Protein AF-A0A915DFN2-F1 (afdb_monomer_lite)

pLDDT: mean 81.27, std 21.06, range [36.31, 98.44]

Foldseek 3Di:
DQPPQLLVLLVLLLVCVVVVHDLVVSVVVSCVVPNPPRDDSVRSVVSSVCVVVVNSDSDDPPDDDDPPPPDPDDPD

Organism: NCBI:txid166011

InterPro domains:
  IPR041426 Mos1 transposase, HTH domain [PF17906] (7-55)
  IPR052709 Transposase-Methyltransferase Hybrid [PTHR46060] (4-68)

Structure (mmCIF, N/CA/C/O backbone):
data_AF-A0A915DFN2-F1
#
_entry.id   AF-A0A915DFN2-F1
#
loop_
_atom_site.group_PDB
_atom_site.id
_atom_site.type_symbol
_atom_site.label_atom_id
_atom_site.label_alt_id
_atom_site.label_comp_id
_atom_site.label_asym_id
_atom_site.label_entity_id
_atom_site.label_seq_id
_atom_site.pdbx_PDB_ins_code
_atom_site.Cartn_x
_atom_site.Cartn_y
_atom_site.Cartn_z
_atom_site.occupancy
_atom_site.B_iso_or_equiv
_atom_site.auth_seq_id
_atom_site.auth_comp_id
_atom_site.auth_asym_id
_atom_site.auth_atom_id
_atom_site.pdbx_PDB_model_num
ATOM 1 N N . MET A 1 1 ? -1.216 -7.172 22.224 1.00 36.56 1 MET A N 1
ATOM 2 C CA . MET A 1 1 ? -1.019 -7.885 20.944 1.00 36.56 1 MET A CA 1
ATOM 3 C C . MET A 1 1 ? -0.875 -6.839 19.844 1.00 36.56 1 MET A C 1
ATOM 5 O O . MET A 1 1 ? -1.860 -6.198 19.519 1.00 36.56 1 MET A O 1
ATOM 9 N N . ARG A 1 2 ? 0.345 -6.538 19.378 1.00 47.22 2 ARG A N 1
ATOM 10 C CA . ARG A 1 2 ? 0.609 -5.459 18.391 1.00 47.22 2 ARG A CA 1
ATOM 11 C C . ARG A 1 2 ? 1.482 -5.902 17.206 1.00 47.22 2 ARG A C 1
ATOM 13 O O . ARG A 1 2 ? 1.814 -5.086 16.362 1.00 47.22 2 ARG A O 1
ATOM 20 N N . VAL A 1 3 ? 1.853 -7.180 17.135 1.00 43.88 3 VAL A N 1
ATOM 21 C CA . VAL A 1 3 ? 2.907 -7.657 16.224 1.00 43.88 3 VAL A CA 1
ATOM 22 C C . VAL A 1 3 ? 2.358 -8.313 14.945 1.00 43.88 3 VAL A C 1
ATOM 24 O O . VAL A 1 3 ? 3.033 -8.308 13.925 1.00 43.88 3 VAL A O 1
ATOM 27 N N . GLU A 1 4 ? 1.105 -8.769 14.924 1.00 54.31 4 GLU A N 1
ATOM 28 C CA . GLU A 1 4 ? 0.558 -9.537 13.786 1.00 54.31 4 GLU A CA 1
ATOM 29 C C . GLU A 1 4 ? -0.160 -8.685 12.718 1.00 54.31 4 GLU A C 1
ATOM 31 O O . GLU A 1 4 ? -0.493 -9.186 11.650 1.00 54.31 4 GLU A O 1
ATOM 36 N N . ASN A 1 5 ? -0.375 -7.382 12.947 1.00 67.19 5 ASN A N 1
ATOM 37 C CA . ASN A 1 5 ? -1.203 -6.567 12.045 1.00 67.19 5 ASN A CA 1
ATOM 38 C C . ASN A 1 5 ? -0.441 -6.067 10.797 1.00 67.19 5 ASN A C 1
ATOM 40 O O . ASN A 1 5 ? -0.971 -6.033 9.690 1.00 67.19 5 ASN A O 1
ATOM 44 N N . HIS A 1 6 ? 0.846 -5.727 10.927 1.00 82.06 6 HIS A N 1
ATOM 45 C CA . HIS A 1 6 ? 1.581 -5.083 9.831 1.00 82.06 6 HIS A CA 1
ATOM 46 C C . HIS A 1 6 ? 1.828 -6.004 8.632 1.00 82.06 6 HIS A C 1
ATOM 48 O O . HIS A 1 6 ? 1.743 -5.546 7.494 1.00 82.06 6 HIS A O 1
ATOM 54 N N . LEU A 1 7 ? 2.110 -7.291 8.862 1.00 89.44 7 LEU A N 1
ATOM 55 C CA . LEU A 1 7 ? 2.297 -8.244 7.769 1.00 89.44 7 LEU A CA 1
ATOM 56 C C . LEU A 1 7 ? 0.982 -8.484 7.015 1.00 89.44 7 LEU A C 1
ATOM 58 O O . LEU A 1 7 ? 0.995 -8.540 5.787 1.00 89.44 7 LEU A O 1
ATOM 62 N N . HIS A 1 8 ? -0.154 -8.555 7.714 1.00 90.38 8 HIS A N 1
ATOM 63 C CA . HIS A 1 8 ? -1.472 -8.673 7.083 1.00 90.38 8 HIS A CA 1
ATOM 64 C C . HIS A 1 8 ? -1.815 -7.436 6.251 1.00 90.38 8 HIS A C 1
ATOM 66 O O . HIS A 1 8 ? -2.193 -7.569 5.089 1.00 90.38 8 HIS A O 1
ATOM 72 N N . ILE A 1 9 ? -1.578 -6.234 6.786 1.00 92.88 9 ILE A N 1
ATOM 73 C CA . ILE A 1 9 ? -1.765 -4.985 6.035 1.00 92.88 9 ILE A CA 1
ATOM 74 C C . ILE A 1 9 ? -0.901 -4.980 4.760 1.00 92.88 9 ILE A C 1
ATOM 76 O O . ILE A 1 9 ? -1.368 -4.579 3.696 1.00 92.88 9 ILE A O 1
ATOM 80 N N . ARG A 1 10 ? 0.344 -5.476 4.824 1.00 94.38 10 ARG A N 1
ATOM 81 C CA . ARG A 1 10 ? 1.228 -5.602 3.648 1.00 94.38 10 ARG A CA 1
ATOM 82 C C . ARG A 1 10 ? 0.707 -6.594 2.608 1.00 94.38 10 ARG A C 1
ATOM 84 O O . ARG A 1 10 ? 0.753 -6.272 1.423 1.00 94.38 10 ARG A O 1
ATOM 91 N N . HIS A 1 11 ? 0.170 -7.740 3.027 1.00 95.44 11 HIS A N 1
ATOM 92 C CA . HIS A 1 11 ? -0.482 -8.686 2.114 1.00 95.44 11 HIS A CA 1
ATOM 93 C C . HIS A 1 11 ? -1.694 -8.057 1.417 1.00 95.44 11 HIS A C 1
ATOM 95 O O . HIS A 1 11 ? -1.837 -8.187 0.205 1.00 95.44 11 HIS A O 1
ATOM 101 N N . ILE A 1 12 ? -2.530 -7.326 2.160 1.00 95.88 12 ILE A N 1
ATOM 102 C CA . ILE A 1 12 ? -3.693 -6.621 1.603 1.00 95.88 12 ILE A CA 1
ATOM 103 C C . ILE A 1 12 ? -3.248 -5.567 0.582 1.00 95.88 12 ILE A C 1
ATOM 105 O O . ILE A 1 12 ? -3.805 -5.492 -0.511 1.00 95.88 12 ILE A O 1
ATOM 109 N N . MET A 1 13 ? -2.201 -4.791 0.886 1.00 96.62 13 MET A N 1
ATOM 110 C CA . MET A 1 13 ? -1.642 -3.823 -0.065 1.00 96.62 13 MET A CA 1
ATOM 111 C C . MET A 1 13 ? -1.129 -4.491 -1.346 1.00 96.62 13 MET A C 1
ATOM 113 O O . MET A 1 13 ? -1.361 -3.955 -2.430 1.00 96.62 13 MET A O 1
ATOM 117 N N . LEU A 1 14 ? -0.449 -5.639 -1.237 1.00 97.62 14 LEU A N 1
ATOM 118 C CA . LEU A 1 14 ? 0.023 -6.394 -2.401 1.00 97.62 14 LEU A CA 1
ATOM 119 C C . LEU A 1 14 ? -1.159 -6.895 -3.241 1.00 97.62 14 LEU A C 1
ATOM 121 O O . LEU A 1 14 ? -1.188 -6.661 -4.446 1.00 97.62 14 LEU A O 1
ATOM 125 N N . TYR A 1 15 ? -2.174 -7.476 -2.599 1.00 97.88 15 TYR A N 1
ATOM 126 C CA . TYR A 1 15 ? -3.400 -7.904 -3.271 1.00 97.88 15 TYR A CA 1
ATOM 127 C C . TYR A 1 15 ? -4.085 -6.743 -4.012 1.00 97.88 15 TYR A C 1
ATOM 129 O O . TYR A 1 15 ? -4.397 -6.852 -5.197 1.00 97.88 15 TYR A O 1
ATOM 137 N N . HIS A 1 16 ? -4.269 -5.589 -3.364 1.00 98.12 16 HIS A N 1
ATOM 138 C CA . HIS A 1 16 ? -4.834 -4.402 -4.013 1.00 98.12 16 HIS A CA 1
ATOM 139 C C . HIS A 1 16 ? -3.998 -3.931 -5.205 1.00 98.12 16 HIS A C 1
ATOM 141 O O . HIS A 1 16 ? -4.555 -3.565 -6.245 1.00 98.12 16 HIS A O 1
ATOM 147 N N . PHE A 1 17 ? -2.671 -3.952 -5.079 1.00 97.69 17 PHE A N 1
ATOM 148 C CA . PHE A 1 17 ? -1.771 -3.603 -6.171 1.00 97.69 17 PHE A CA 1
ATOM 149 C C . PHE A 1 17 ? -1.941 -4.540 -7.375 1.00 97.69 17 PHE A C 1
ATOM 151 O O . PHE A 1 17 ? -2.113 -4.056 -8.494 1.00 97.69 17 PHE A O 1
ATOM 158 N N . GLU A 1 18 ? -1.980 -5.855 -7.154 1.00 97.44 18 GLU A N 1
ATOM 159 C CA . GLU A 1 18 ? -2.200 -6.856 -8.209 1.00 97.44 18 GLU A CA 1
ATOM 160 C C . GLU A 1 18 ? -3.578 -6.716 -8.874 1.00 97.44 18 GLU A C 1
ATOM 162 O O . GLU A 1 18 ? -3.726 -6.949 -10.073 1.00 97.44 18 GLU A O 1
ATOM 167 N N . LYS A 1 19 ? -4.588 -6.250 -8.129 1.00 98.00 19 LYS A N 1
ATOM 168 C CA . LYS A 1 19 ? -5.918 -5.906 -8.662 1.00 98.00 19 LYS A CA 1
ATOM 169 C C . LYS A 1 19 ? -5.954 -4.571 -9.418 1.00 98.00 19 LYS A C 1
ATOM 171 O O . LYS A 1 19 ? -7.019 -4.185 -9.901 1.00 98.00 19 LYS A O 1
ATOM 176 N N . GLY A 1 20 ? -4.834 -3.854 -9.517 1.00 97.56 20 GLY A N 1
ATOM 177 C CA . GLY A 1 20 ? -4.731 -2.573 -10.219 1.00 97.56 20 GLY A CA 1
ATOM 178 C C . GLY A 1 20 ? -5.310 -1.385 -9.448 1.00 97.56 20 GLY A C 1
ATOM 179 O O . GLY A 1 20 ? -5.592 -0.340 -10.040 1.00 97.56 20 GLY A O 1
ATOM 180 N N . TRP A 1 21 ? -5.512 -1.518 -8.136 1.00 98.44 21 TRP A N 1
ATOM 181 C CA . TRP A 1 21 ? -6.024 -0.422 -7.317 1.00 98.44 21 TRP A CA 1
ATOM 182 C C . TRP A 1 21 ? -4.988 0.690 -7.168 1.00 98.44 21 TRP A C 1
ATOM 184 O O . TRP A 1 21 ? -3.777 0.501 -7.300 1.00 98.44 21 TRP A O 1
ATOM 194 N N . ARG A 1 22 ? -5.464 1.894 -6.847 1.00 97.44 22 ARG A N 1
ATOM 195 C CA . ARG A 1 22 ? -4.599 3.027 -6.499 1.00 97.44 22 ARG A CA 1
ATOM 196 C C . ARG A 1 22 ? -4.246 2.969 -5.013 1.00 97.44 22 ARG A C 1
ATOM 198 O O . ARG A 1 22 ? -5.094 2.630 -4.193 1.00 97.44 22 ARG A O 1
ATOM 205 N N . ALA A 1 23 ? -3.050 3.431 -4.649 1.00 97.25 23 ALA A N 1
ATOM 206 C CA . ALA A 1 23 ? -2.608 3.514 -3.250 1.00 97.25 23 ALA A CA 1
ATOM 207 C C . ALA A 1 23 ? -3.634 4.221 -2.340 1.00 97.25 23 ALA A C 1
ATOM 209 O O . ALA A 1 23 ? -3.937 3.742 -1.255 1.00 97.25 23 ALA A O 1
ATOM 210 N N . ALA A 1 24 ? -4.249 5.310 -2.815 1.00 97.56 24 ALA A N 1
ATOM 211 C CA . ALA A 1 24 ? -5.276 6.033 -2.063 1.00 97.56 24 ALA A CA 1
ATOM 212 C C . ALA A 1 24 ? -6.568 5.223 -1.827 1.00 97.56 24 ALA A C 1
ATOM 214 O O . ALA A 1 24 ? -7.231 5.431 -0.817 1.00 97.56 24 ALA A O 1
ATOM 215 N N . GLN A 1 25 ? -6.943 4.322 -2.747 1.00 98.00 25 GLN A N 1
ATOM 216 C CA . GLN A 1 25 ? -8.077 3.409 -2.543 1.00 98.00 25 GLN A CA 1
ATOM 217 C C . GLN A 1 25 ? -7.722 2.367 -1.485 1.00 98.00 25 GLN A C 1
ATOM 219 O O . GLN A 1 25 ? -8.470 2.204 -0.530 1.00 98.00 25 GLN A O 1
ATOM 224 N N . SER A 1 26 ? -6.539 1.756 -1.607 1.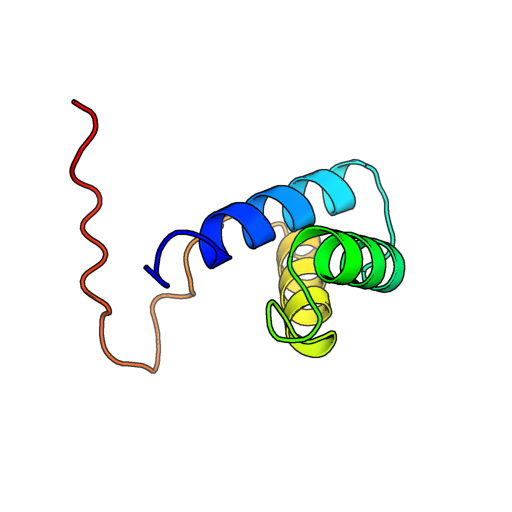00 97.88 26 SER A N 1
ATOM 225 C CA . SER A 1 26 ? -6.043 0.797 -0.617 1.00 97.88 26 SER A CA 1
ATOM 226 C C . SER A 1 26 ? -5.919 1.409 0.778 1.00 97.88 26 SER A C 1
ATOM 228 O O . SER A 1 26 ? -6.221 0.738 1.752 1.00 97.88 26 SER A O 1
ATOM 230 N N . PHE A 1 27 ? -5.470 2.662 0.898 1.00 97.31 27 PHE A N 1
ATOM 231 C CA . PHE A 1 27 ? -5.347 3.341 2.190 1.00 97.31 27 PHE A CA 1
ATOM 232 C C . PHE A 1 27 ? -6.699 3.490 2.893 1.00 97.31 27 PHE A C 1
ATOM 234 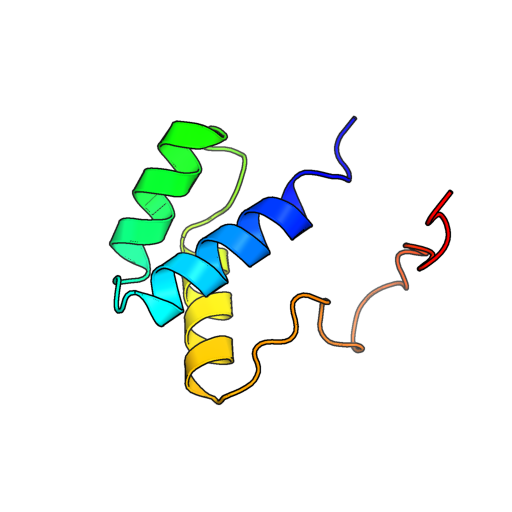O O . PHE A 1 27 ? -6.800 3.164 4.070 1.00 97.31 27 PHE A O 1
ATOM 241 N N . ARG A 1 28 ? -7.735 3.944 2.173 1.00 97.44 28 ARG A N 1
ATOM 242 C CA . ARG A 1 28 ? -9.077 4.108 2.751 1.00 97.44 28 ARG A CA 1
ATOM 243 C C . ARG A 1 28 ? -9.651 2.784 3.243 1.00 97.44 28 ARG A C 1
ATOM 245 O O . ARG A 1 28 ? -10.135 2.737 4.363 1.00 97.44 28 ARG A O 1
ATOM 252 N N . ASP A 1 29 ? -9.528 1.735 2.436 1.00 96.69 29 ASP A N 1
ATOM 253 C CA . ASP A 1 29 ? -9.997 0.392 2.786 1.00 96.69 29 ASP A CA 1
ATOM 254 C C . ASP A 1 29 ? -9.272 -0.165 4.026 1.00 96.69 29 ASP A C 1
ATOM 256 O O . ASP A 1 29 ? -9.897 -0.626 4.975 1.00 96.69 29 ASP A O 1
ATOM 260 N N . ILE A 1 30 ? -7.944 -0.015 4.094 1.00 94.31 30 ILE A N 1
ATOM 261 C CA . ILE A 1 30 ? -7.164 -0.465 5.256 1.00 94.31 30 ILE A CA 1
ATOM 262 C C . ILE A 1 30 ? -7.535 0.318 6.524 1.00 94.31 30 ILE A C 1
ATOM 264 O O . ILE A 1 30 ? -7.642 -0.276 7.595 1.00 94.31 30 ILE A O 1
ATOM 268 N N . VAL A 1 31 ? -7.733 1.636 6.433 1.00 93.62 31 VAL A N 1
ATOM 269 C CA . VAL A 1 31 ? -8.166 2.450 7.582 1.00 93.62 31 VAL A CA 1
ATOM 270 C C . V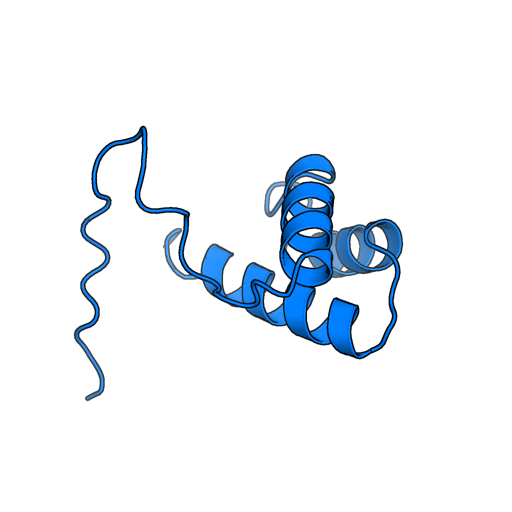AL A 1 31 ? -9.573 2.063 8.040 1.00 93.62 31 VAL A C 1
ATOM 272 O O . VAL A 1 31 ? -9.819 2.012 9.241 1.00 93.62 31 VAL A O 1
ATOM 275 N N . GLU A 1 32 ? -10.476 1.738 7.115 1.00 93.19 32 GLU A N 1
ATOM 276 C CA . GLU A 1 32 ? -11.820 1.248 7.437 1.00 93.19 32 GLU A CA 1
ATOM 277 C C . GLU A 1 32 ? -11.781 -0.109 8.161 1.00 93.19 32 GLU A C 1
ATOM 279 O O . GLU A 1 32 ? -12.500 -0.307 9.139 1.00 93.19 32 GLU A O 1
ATOM 284 N N . LEU A 1 33 ? -10.897 -1.020 7.739 1.00 90.38 33 LEU A N 1
ATOM 285 C CA . LEU A 1 33 ? -10.766 -2.360 8.322 1.00 90.38 33 LEU A CA 1
ATOM 286 C C . LEU A 1 33 ? -10.021 -2.389 9.666 1.00 90.38 33 LEU A C 1
ATOM 288 O O 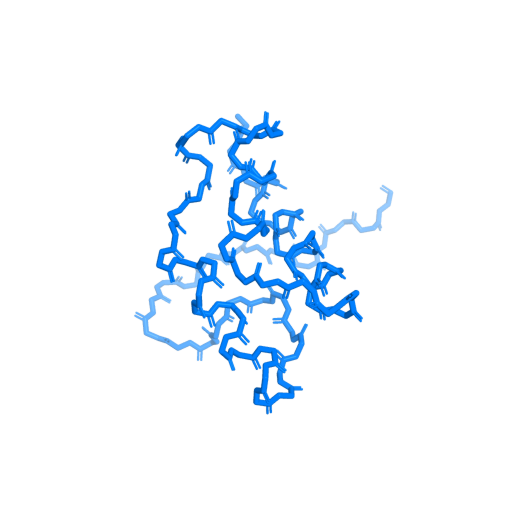. LEU A 1 33 ? -10.368 -3.181 10.543 1.00 90.38 33 LEU A O 1
ATOM 292 N N . PHE A 1 34 ? -8.974 -1.574 9.824 1.00 87.88 34 PHE A N 1
ATOM 293 C CA . PHE A 1 34 ? -8.033 -1.677 10.951 1.00 87.88 34 PHE A CA 1
ATOM 294 C C . PHE A 1 34 ? -7.962 -0.427 11.841 1.00 87.88 34 PHE A C 1
ATOM 296 O O . PHE A 1 34 ? -7.323 -0.475 12.895 1.00 87.88 34 PHE A O 1
ATOM 303 N N . GLY A 1 35 ? -8.616 0.669 11.454 1.00 88.31 35 GLY A N 1
ATOM 304 C CA . GLY A 1 35 ? -8.613 1.948 12.165 1.00 88.31 35 GLY A CA 1
ATOM 305 C C . GLY A 1 35 ? -7.527 2.924 11.699 1.00 88.31 35 GLY A C 1
ATOM 306 O O . GLY A 1 35 ? -6.537 2.552 11.068 1.00 88.31 35 GLY A O 1
ATOM 307 N N . GLU A 1 36 ? -7.702 4.203 12.044 1.00 85.31 36 GLU A N 1
ATOM 308 C CA . GLU A 1 36 ? -6.837 5.310 11.594 1.00 85.31 36 GLU A CA 1
ATOM 309 C C . GLU A 1 36 ? -5.373 5.184 12.049 1.00 85.31 36 GLU A C 1
ATOM 311 O O . GLU A 1 36 ? -4.468 5.650 11.361 1.00 85.31 36 GLU A O 1
ATOM 316 N N . GLU A 1 37 ? -5.117 4.513 13.176 1.00 86.56 37 GLU A N 1
ATOM 317 C CA . GLU A 1 37 ? -3.761 4.310 13.707 1.00 86.56 37 GLU A CA 1
ATOM 318 C C . GLU A 1 37 ? -3.020 3.113 13.080 1.00 86.56 37 GLU A C 1
ATOM 320 O O . GLU A 1 37 ? -1.864 2.852 13.420 1.00 86.56 37 GLU A O 1
ATOM 325 N N . ALA A 1 38 ? -3.657 2.360 12.176 1.00 85.81 38 ALA A N 1
ATOM 326 C CA . ALA A 1 38 ? -3.089 1.124 11.640 1.00 85.81 38 ALA A CA 1
ATOM 327 C C . ALA A 1 38 ? -1.948 1.358 10.634 1.00 85.81 38 ALA A C 1
ATOM 329 O O . ALA A 1 38 ? -0.955 0.622 10.631 1.00 85.81 38 ALA A O 1
ATOM 330 N N . ILE A 1 39 ? -2.088 2.360 9.760 1.00 90.62 39 ILE A N 1
ATOM 331 C CA . ILE A 1 39 ? -1.099 2.697 8.731 1.00 90.62 39 ILE A CA 1
ATOM 332 C C . ILE A 1 39 ? -1.248 4.154 8.288 1.00 90.62 39 ILE A C 1
ATOM 334 O O . ILE A 1 39 ? -2.354 4.677 8.212 1.00 90.62 39 ILE A O 1
ATOM 338 N N . SER A 1 40 ? -0.145 4.809 7.926 1.00 93.31 40 SER A N 1
ATOM 339 C CA . SER A 1 40 ? -0.185 6.121 7.278 1.00 93.31 40 SER A CA 1
ATOM 340 C C . SER A 1 40 ? -0.305 6.005 5.755 1.00 93.31 40 SER A C 1
ATOM 342 O O . SER A 1 40 ? 0.199 5.065 5.131 1.00 93.31 40 SER A O 1
ATOM 344 N N . GLN A 1 41 ? -0.868 7.029 5.111 1.00 95.00 41 GLN A N 1
ATOM 345 C CA . GLN A 1 41 ? -0.905 7.103 3.647 1.00 95.00 41 GLN A CA 1
ATOM 346 C C . GLN A 1 41 ? 0.503 7.016 3.022 1.00 95.00 41 GLN A C 1
ATOM 348 O O . GLN A 1 41 ? 0.700 6.340 2.012 1.00 95.00 41 GLN A O 1
ATOM 353 N N . SER A 1 42 ? 1.510 7.633 3.650 1.00 95.31 42 SER A N 1
ATOM 354 C CA . SER A 1 42 ? 2.898 7.593 3.174 1.00 95.31 42 SER A CA 1
ATOM 355 C C . SER A 1 42 ? 3.510 6.187 3.215 1.00 95.31 42 SER A C 1
ATOM 357 O O . SER A 1 42 ? 4.303 5.838 2.337 1.00 95.31 42 SER A O 1
ATOM 359 N N . GLN A 1 43 ? 3.130 5.353 4.190 1.00 94.00 43 GLN A N 1
ATOM 360 C CA . GLN A 1 43 ? 3.539 3.948 4.238 1.00 94.00 43 GLN A CA 1
ATOM 361 C C . GLN A 1 43 ? 2.913 3.156 3.086 1.00 94.00 43 GLN A C 1
ATOM 363 O O . GLN A 1 43 ? 3.634 2.412 2.421 1.00 94.00 43 GLN A O 1
ATOM 368 N N . VAL A 1 44 ? 1.621 3.358 2.801 1.00 96.00 44 VAL A N 1
ATOM 369 C CA . VAL A 1 44 ? 0.945 2.712 1.661 1.00 96.00 44 VAL A CA 1
ATOM 370 C C . VAL A 1 44 ? 1.615 3.098 0.343 1.00 96.00 44 VAL A C 1
ATOM 372 O O . VAL A 1 44 ? 1.962 2.236 -0.462 1.00 96.00 44 VAL A O 1
ATOM 375 N N . GLU A 1 45 ? 1.888 4.384 0.129 1.00 96.75 45 GLU A N 1
ATOM 376 C CA . GLU A 1 45 ? 2.567 4.853 -1.083 1.00 96.75 45 GLU A CA 1
ATOM 377 C C . GLU A 1 45 ? 3.977 4.274 -1.241 1.00 96.75 45 GLU A C 1
ATOM 379 O O . GLU A 1 45 ? 4.377 3.935 -2.358 1.00 96.75 45 GLU A O 1
ATOM 384 N N . ARG A 1 46 ? 4.730 4.131 -0.142 1.00 95.75 46 ARG A N 1
ATOM 385 C CA . ARG A 1 46 ? 6.057 3.502 -0.157 1.00 95.75 46 ARG A CA 1
ATOM 386 C C . ARG A 1 46 ? 5.978 2.044 -0.607 1.00 95.75 46 ARG A C 1
ATOM 388 O O . ARG A 1 46 ? 6.747 1.647 -1.478 1.00 95.75 46 ARG A O 1
ATOM 395 N N . TRP A 1 47 ? 5.029 1.278 -0.073 1.00 96.00 47 TRP A N 1
ATOM 396 C CA . TRP A 1 47 ? 4.798 -0.109 -0.486 1.00 96.00 47 TRP A CA 1
ATOM 397 C C . TRP A 1 47 ? 4.390 -0.213 -1.956 1.00 96.00 47 TRP A C 1
ATOM 399 O O . TRP A 1 47 ? 4.983 -0.981 -2.705 1.00 96.00 47 TRP A O 1
ATOM 409 N N . PHE A 1 48 ? 3.475 0.638 -2.420 1.00 97.06 48 PHE A N 1
ATOM 410 C CA . PHE A 1 48 ? 3.076 0.660 -3.830 1.00 97.06 48 PHE A CA 1
ATOM 411 C C . PHE A 1 48 ? 4.230 1.028 -4.773 1.00 97.06 48 PHE A C 1
ATOM 413 O O . PHE A 1 48 ? 4.310 0.490 -5.875 1.00 97.06 48 PHE A O 1
ATOM 420 N N . LYS A 1 49 ? 5.135 1.933 -4.378 1.00 96.62 49 LYS A N 1
ATOM 421 C CA . LYS A 1 49 ? 6.351 2.231 -5.159 1.00 96.62 49 LYS A CA 1
ATOM 422 C C . LYS A 1 49 ? 7.270 1.013 -5.255 1.00 96.62 49 LYS A C 1
ATOM 424 O O . LYS A 1 49 ? 7.783 0.745 -6.336 1.00 96.62 49 LYS A O 1
ATOM 429 N N . ARG A 1 50 ? 7.419 0.269 -4.159 1.00 95.19 50 ARG A N 1
ATOM 430 C CA . ARG A 1 50 ? 8.209 -0.965 -4.097 1.00 95.19 50 ARG A CA 1
ATOM 431 C C . ARG A 1 50 ? 7.632 -2.073 -4.988 1.00 95.19 50 ARG A C 1
ATOM 433 O O . ARG A 1 50 ? 8.350 -2.655 -5.795 1.00 95.19 50 ARG A O 1
ATOM 440 N N . PHE A 1 51 ? 6.316 -2.277 -4.947 1.00 95.94 51 PHE A N 1
ATOM 441 C CA . PHE A 1 51 ? 5.652 -3.240 -5.830 1.00 95.94 51 PHE A CA 1
ATOM 442 C C . PHE A 1 51 ? 5.785 -2.855 -7.308 1.00 95.94 51 PHE A C 1
ATOM 444 O O . PHE A 1 51 ? 6.039 -3.709 -8.154 1.00 95.94 51 PHE A O 1
ATOM 451 N N . LYS A 1 52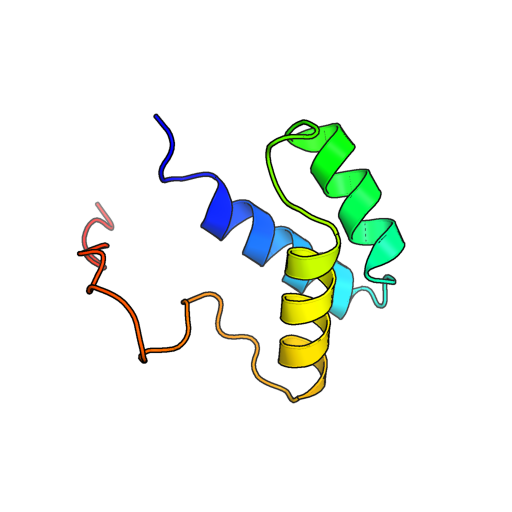 ? 5.717 -1.556 -7.631 1.00 96.50 52 LYS A N 1
ATOM 452 C CA . LYS A 1 52 ? 5.970 -1.059 -8.995 1.00 96.50 52 LYS A CA 1
ATOM 453 C C . LYS A 1 52 ? 7.395 -1.303 -9.486 1.00 96.50 52 LYS A C 1
ATOM 455 O O . LYS A 1 52 ? 7.575 -1.444 -10.690 1.00 96.50 52 LYS A O 1
ATOM 460 N N . SER A 1 53 ? 8.392 -1.348 -8.600 1.00 96.06 53 SER A N 1
ATOM 461 C CA . SER A 1 53 ? 9.761 -1.727 -8.975 1.00 96.06 53 SER A CA 1
ATOM 462 C C . SER A 1 53 ? 9.956 -3.242 -9.106 1.00 96.06 53 SER A C 1
ATOM 464 O O . SER A 1 53 ? 11.071 -3.679 -9.366 1.00 96.06 53 SER A O 1
ATOM 466 N N . GLY A 1 54 ? 8.894 -4.038 -8.935 1.00 94.56 54 GLY A N 1
ATOM 467 C CA . GLY A 1 54 ? 8.929 -5.498 -9.030 1.00 94.56 54 GLY A CA 1
ATOM 468 C C . GLY A 1 54 ? 9.330 -6.207 -7.736 1.00 94.56 54 GLY A C 1
ATOM 469 O O . GLY A 1 54 ? 9.395 -7.432 -7.720 1.00 94.56 54 GLY A O 1
ATOM 470 N N . ASP A 1 55 ? 9.572 -5.473 -6.648 1.00 93.31 55 ASP A N 1
ATOM 471 C CA . ASP A 1 55 ? 9.858 -6.073 -5.347 1.00 93.31 55 ASP A CA 1
ATOM 472 C C . ASP A 1 55 ? 8.547 -6.284 -4.587 1.00 93.31 55 ASP A C 1
ATOM 474 O O . ASP A 1 55 ? 7.975 -5.351 -4.025 1.00 93.31 55 ASP A O 1
ATOM 478 N N . THR A 1 56 ? 8.071 -7.526 -4.591 1.00 92.69 56 THR A N 1
ATOM 479 C CA . THR A 1 56 ? 6.857 -7.969 -3.892 1.00 92.69 56 THR A CA 1
ATOM 480 C C . THR A 1 56 ? 7.143 -8.585 -2.522 1.00 92.69 56 THR A C 1
ATOM 482 O O . THR A 1 56 ? 6.232 -9.110 -1.881 1.00 92.69 56 THR A O 1
ATOM 485 N N . SER A 1 57 ? 8.385 -8.522 -2.029 1.00 90.25 57 SER A N 1
ATOM 486 C CA . SER A 1 57 ? 8.715 -9.071 -0.714 1.00 90.25 57 SER A CA 1
ATOM 487 C C . SER A 1 57 ? 8.082 -8.240 0.405 1.00 90.25 57 SER A C 1
ATOM 489 O O . SER A 1 57 ? 8.182 -7.017 0.437 1.00 90.25 57 SER A O 1
ATOM 491 N N . LEU A 1 58 ? 7.422 -8.908 1.353 1.00 89.50 58 LEU A N 1
ATOM 492 C CA . LEU A 1 58 ? 6.653 -8.257 2.428 1.00 89.50 58 LEU A CA 1
ATOM 493 C C . LEU A 1 58 ? 7.473 -8.010 3.702 1.00 89.50 58 LEU A C 1
ATOM 495 O O . LEU A 1 58 ? 6.992 -7.395 4.660 1.00 89.50 58 LEU A O 1
ATOM 499 N N . GLN A 1 59 ? 8.718 -8.477 3.717 1.00 85.44 59 GLN A N 1
ATOM 500 C CA . GLN A 1 59 ? 9.674 -8.189 4.778 1.00 85.44 59 GLN A CA 1
ATOM 501 C C . GLN A 1 59 ? 10.188 -6.755 4.641 1.00 85.44 59 GLN A C 1
ATOM 503 O O . GLN A 1 59 ? 10.254 -6.213 3.538 1.00 85.44 59 GLN A O 1
ATOM 508 N N . ASP A 1 60 ? 10.537 -6.125 5.758 1.00 76.06 60 ASP A N 1
ATOM 509 C CA . ASP A 1 60 ? 11.227 -4.838 5.702 1.00 76.06 60 ASP A CA 1
ATOM 510 C C . ASP A 1 60 ? 12.609 -5.005 5.055 1.00 76.06 60 ASP A C 1
ATOM 512 O O . ASP A 1 60 ? 13.224 -6.072 5.136 1.00 76.06 60 ASP A O 1
ATOM 516 N N . GLU A 1 61 ? 13.095 -3.955 4.390 1.00 68.38 61 GLU A N 1
ATOM 517 C CA . GLU A 1 61 ? 14.441 -3.960 3.820 1.00 68.38 61 GLU A CA 1
ATOM 518 C C . GLU A 1 61 ? 15.460 -4.249 4.930 1.00 68.38 61 GLU A C 1
ATOM 520 O O . GLU A 1 61 ? 15.470 -3.596 5.979 1.00 68.38 61 GLU A O 1
ATOM 525 N N . LYS A 1 62 ? 16.344 -5.228 4.705 1.00 56.38 62 LYS A N 1
ATOM 526 C CA . LYS A 1 62 ? 17.480 -5.484 5.596 1.00 56.38 62 LYS A CA 1
ATOM 527 C C . LYS A 1 62 ? 18.458 -4.308 5.504 1.00 56.38 62 LYS A C 1
ATOM 529 O O . LYS A 1 62 ? 19.425 -4.366 4.752 1.00 56.38 62 LYS A O 1
ATOM 534 N N . GLY A 1 63 ? 18.229 -3.231 6.258 1.00 59.47 63 GLY A N 1
ATOM 535 C CA . GLY A 1 63 ? 19.208 -2.148 6.342 1.00 59.47 63 GLY A CA 1
ATOM 536 C C . GLY A 1 63 ? 18.734 -0.847 6.983 1.00 59.47 63 GLY A C 1
ATOM 537 O O . GLY A 1 63 ? 17.845 -0.182 6.470 1.00 59.47 63 GLY A O 1
ATOM 538 N N . ARG A 1 64 ? 19.474 -0.437 8.029 1.00 48.00 64 ARG A N 1
ATOM 539 C CA . ARG A 1 64 ? 19.438 0.837 8.792 1.00 48.00 64 ARG A CA 1
ATOM 540 C C . ARG A 1 64 ? 18.501 0.940 10.009 1.00 48.00 64 ARG A C 1
ATOM 542 O O . ARG A 1 64 ? 18.176 2.045 10.430 1.00 48.00 64 ARG A O 1
ATOM 549 N N . GLY A 1 65 ? 18.170 -0.172 10.663 1.00 49.53 65 GLY A N 1
ATOM 550 C CA . GLY A 1 65 ? 17.532 -0.168 11.989 1.00 49.53 65 GLY A CA 1
ATOM 551 C C . GLY A 1 65 ? 17.601 -1.539 12.660 1.00 49.53 65 GLY A C 1
ATOM 552 O O . GLY A 1 65 ? 17.736 -2.536 11.957 1.00 49.53 65 GLY A O 1
ATOM 553 N N . ARG A 1 66 ? 17.583 -1.565 14.005 1.00 43.38 66 ARG A N 1
ATOM 554 C CA . ARG A 1 66 ? 17.761 -2.748 14.878 1.00 43.38 66 ARG A CA 1
ATOM 555 C C . ARG A 1 66 ? 17.045 -3.983 14.301 1.00 43.38 66 ARG A C 1
ATOM 557 O O . ARG A 1 66 ? 15.869 -3.845 13.968 1.00 43.38 66 ARG A O 1
ATOM 564 N N . PRO A 1 67 ? 17.699 -5.160 14.225 1.00 44.97 67 PRO A N 1
ATOM 565 C CA . PRO A 1 67 ? 17.003 -6.397 13.911 1.00 44.97 67 PRO A CA 1
ATOM 566 C C . PRO A 1 67 ? 15.875 -6.551 14.925 1.00 44.97 67 PRO A C 1
ATOM 568 O O . PRO A 1 67 ? 16.111 -6.697 16.123 1.00 44.97 67 PRO A O 1
ATOM 571 N N . SER A 1 68 ? 14.638 -6.410 14.473 1.00 50.69 68 SER A N 1
ATOM 572 C CA . SER A 1 68 ? 13.526 -6.994 15.190 1.00 50.69 68 SER A CA 1
ATOM 573 C C . SER A 1 68 ? 13.618 -8.483 14.910 1.00 50.69 68 SER A C 1
ATOM 575 O O . SER A 1 68 ? 13.445 -8.889 13.760 1.00 50.69 68 SER A O 1
ATOM 577 N N . ASP A 1 69 ? 13.955 -9.253 15.942 1.00 44.62 69 ASP A N 1
ATOM 578 C CA . ASP A 1 69 ? 13.982 -10.715 15.964 1.00 44.62 69 ASP A CA 1
ATOM 579 C C . ASP A 1 69 ? 12.579 -11.296 15.709 1.00 44.62 69 ASP A C 1
ATOM 581 O O . ASP A 1 69 ? 11.990 -11.961 16.559 1.00 44.62 69 ASP A O 1
ATOM 585 N N . PHE A 1 70 ? 11.996 -11.036 14.541 1.00 45.25 70 PHE A N 1
ATOM 586 C CA . PHE A 1 70 ? 10.833 -11.776 14.082 1.00 45.25 70 PHE A CA 1
ATOM 587 C C . PHE A 1 70 ? 11.349 -13.038 13.418 1.00 45.25 70 PHE A C 1
ATOM 589 O O . PHE A 1 70 ? 11.611 -13.108 12.223 1.00 45.25 70 PHE A O 1
ATOM 596 N N . ASN A 1 71 ? 11.592 -13.993 14.308 1.00 39.09 71 ASN A N 1
ATOM 597 C CA . ASN A 1 71 ? 11.911 -15.370 14.028 1.00 39.09 71 ASN A CA 1
ATOM 598 C C . ASN A 1 71 ? 10.894 -15.946 13.029 1.00 39.09 71 ASN A C 1
ATOM 600 O O . ASN A 1 71 ? 9.701 -16.015 13.331 1.00 39.09 71 ASN A O 1
ATOM 604 N N . ASP A 1 72 ? 11.384 -16.401 11.876 1.00 48.41 72 ASP A N 1
ATOM 605 C CA . ASP A 1 72 ? 10.688 -17.271 10.918 1.00 48.41 72 ASP A CA 1
ATOM 606 C C . ASP A 1 72 ? 10.505 -18.683 11.515 1.00 48.41 72 ASP A C 1
ATOM 608 O O . ASP A 1 72 ? 10.927 -19.696 10.954 1.00 48.41 72 ASP A O 1
ATOM 612 N N . GLN A 1 73 ? 9.911 -18.781 12.705 1.00 50.84 73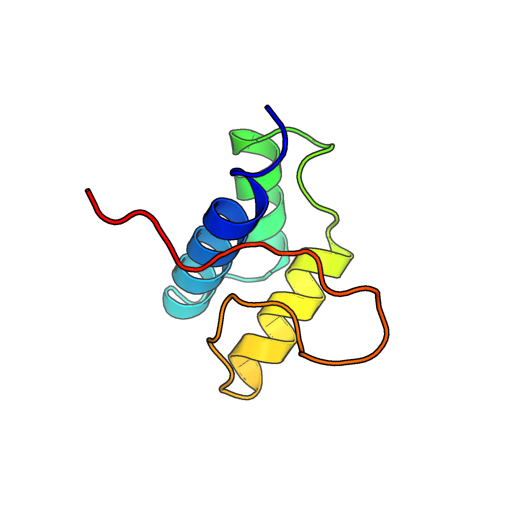 GLN A N 1
ATOM 613 C CA . GLN A 1 73 ? 9.726 -20.064 13.371 1.00 50.84 73 GLN A CA 1
ATOM 614 C C . GLN A 1 73 ? 8.462 -20.076 14.228 1.00 50.84 73 GLN A C 1
ATOM 616 O O . GLN A 1 73 ? 8.496 -19.786 15.420 1.00 50.84 73 GLN A O 1
ATOM 621 N N . ALA A 1 74 ? 7.353 -20.459 13.597 1.00 40.62 74 ALA A N 1
ATOM 622 C CA . ALA A 1 74 ? 6.472 -21.521 14.089 1.00 40.62 74 ALA A CA 1
ATOM 623 C C . ALA A 1 74 ? 5.354 -21.788 13.066 1.00 40.62 74 ALA A C 1
ATOM 625 O O . ALA A 1 74 ? 4.206 -21.404 13.253 1.00 40.62 74 ALA A O 1
ATOM 626 N N . LEU A 1 75 ? 5.689 -22.502 11.987 1.00 44.97 75 LEU A N 1
ATOM 627 C CA . LEU A 1 75 ? 4.756 -23.499 11.466 1.00 44.97 75 LEU A CA 1
ATOM 628 C C . LEU A 1 75 ? 4.787 -24.675 12.452 1.00 44.97 75 LEU A C 1
ATOM 630 O O . LEU A 1 75 ? 5.728 -25.469 12.411 1.00 44.97 75 LEU A O 1
ATOM 634 N N . LYS A 1 76 ? 3.803 -24.744 13.351 1.00 36.31 76 LYS A N 1
ATOM 635 C CA . LYS A 1 76 ? 3.255 -25.976 13.936 1.00 36.31 76 LYS A CA 1
ATOM 636 C C . LYS A 1 76 ? 1.814 -25.736 14.354 1.00 36.31 76 LYS A C 1
ATOM 638 O O . LYS A 1 76 ? 1.569 -24.682 14.975 1.00 36.31 76 LYS A O 1
#

Radius of gyration: 13.12 Å; chains: 1; bounding box: 31×34×31 Å

Sequence (76 aa):
MRVENHLHIRHIMLYHFEKGWRAAQSFRDIVELFGEEAISQSQVERWFKRFKSGDTSLQDEKGRGRPSDFNDQALK

Secondary structure (DSSP, 8-state):
--SSHHHHHHHHHHHHHHTT--HHHHHHHHHHHH-TTS--HHHHHHHHHHHHTT----SPPSSSS------S----